Protein AF-A0A818E5W1-F1 (afdb_monomer)

Solvent-accessible surface area (backbone atoms only — not comparable to full-atom values): 8074 Å² total; per-residue (Å²): 133,95,69,98,65,90,66,49,76,42,71,42,77,32,78,86,68,52,54,90,55,33,39,48,70,35,82,76,43,59,39,64,88,63,71,51,99,90,49,79,80,63,82,70,60,54,69,65,58,42,85,88,54,44,64,71,69,95,67,90,66,79,68,46,76,51,73,44,79,46,70,54,95,88,67,50,78,46,79,43,80,32,79,42,73,78,79,86,80,53,73,73,56,50,54,53,53,54,54,58,48,68,78,64,74,84,72,93,65,97,71,71,77,83,68,81,79,81,127

Foldseek 3Di:
DDDPAQKDFDWDFDLVQDALQFGFIDTPDMPPPDHDPVDDDDPCCRCVQDVVGRGDDPDADDKDWDWDWDADPVRDIDIDIHIDGDDDDDPVVVVVSVVVNVVPPPDDDPCNHDDPPDD

Sequence (119 aa):
MQRLADYFLVVGYDHDEERGGRSCGKIIQRFPDKDWSDCSFNPRVIHFCQPQGWILTAKRELPTFFISILTDLDGLRHYCACLTFHQTLLPATTNILLNKTNDYSDEADDTAFLLPRTQ

Mean predicted aligned error: 9.97 Å

Nearest PDB structures (foldseek):
  8a5q-assembly1_X  TM=5.295E-01  e=2.635E+00  Thermochaetoides thermophila
  8a5d-assembly1_X  TM=5.538E-01  e=3.38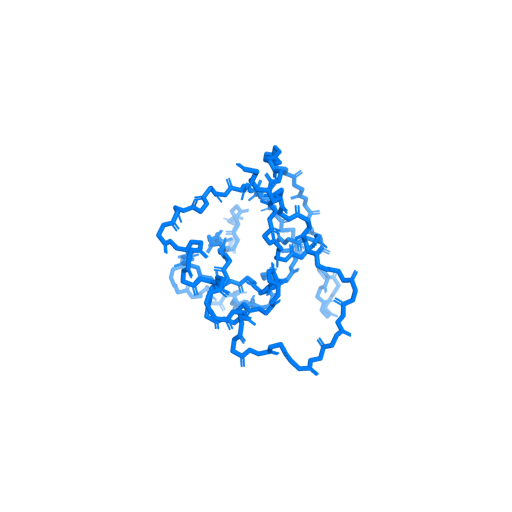2E+00  Thermochaetoides thermophila
  2e6c-assembly1_B  TM=5.001E-01  e=2.325E+00  Thermus thermophilus HB8
  2ivq-assembly1_D  TM=5.747E-01  e=5.934E+00  Escherichia coli
  8a5p-assembly1_X  TM=3.883E-01  e=2.635E+00  Thermochaetoides thermophila

pLDDT: mean 80.56, std 18.44, range [36.25, 96.25]

Structure (mmCIF, N/CA/C/O backbone):
data_AF-A0A818E5W1-F1
#
_entry.id   AF-A0A818E5W1-F1
#
loop_
_atom_site.group_PDB
_atom_site.id
_atom_site.type_symbol
_atom_site.label_atom_id
_atom_site.label_alt_id
_atom_site.label_comp_id
_atom_site.label_asym_id
_atom_site.label_entity_id
_atom_site.label_seq_id
_atom_site.pdbx_PDB_ins_code
_atom_site.Cartn_x
_atom_site.Cartn_y
_atom_site.Cartn_z
_atom_site.occupancy
_atom_site.B_iso_or_equiv
_atom_site.auth_seq_id
_atom_site.auth_comp_id
_atom_site.auth_asym_id
_atom_site.auth_atom_id
_atom_site.pdbx_PDB_model_num
ATOM 1 N N . MET A 1 1 ? -10.880 -0.601 22.094 1.00 61.50 1 MET A N 1
ATOM 2 C CA . MET A 1 1 ? -9.621 -0.434 22.869 1.00 61.50 1 MET A CA 1
ATOM 3 C C . MET A 1 1 ? -8.777 0.635 22.189 1.00 61.50 1 MET A C 1
ATOM 5 O O . MET A 1 1 ? -8.969 0.834 20.999 1.00 61.50 1 MET A O 1
ATOM 9 N N . GLN A 1 2 ? -7.868 1.318 22.890 1.00 78.38 2 GLN A N 1
ATOM 10 C CA . GLN A 1 2 ? -6.929 2.237 22.232 1.00 78.38 2 GLN A CA 1
ATOM 11 C C . GLN A 1 2 ? -5.688 1.454 21.782 1.00 78.38 2 GLN A C 1
ATOM 13 O O . GLN A 1 2 ? -4.981 0.891 22.614 1.00 78.38 2 GLN A O 1
ATOM 18 N N . ARG A 1 3 ? -5.451 1.394 20.468 1.00 88.31 3 ARG A N 1
ATOM 19 C CA . ARG A 1 3 ? -4.228 0.857 19.851 1.00 88.31 3 ARG A CA 1
ATOM 20 C C . ARG A 1 3 ? -3.650 1.894 18.895 1.00 88.31 3 ARG A C 1
ATOM 22 O O . ARG A 1 3 ? -4.395 2.702 18.354 1.00 88.31 3 ARG A O 1
ATOM 29 N N . LEU A 1 4 ? -2.329 1.877 18.718 1.00 90.56 4 LEU A N 1
ATOM 30 C CA . LEU A 1 4 ? -1.627 2.845 17.868 1.00 90.56 4 LEU A CA 1
ATOM 31 C C . LEU A 1 4 ? -1.969 2.669 16.379 1.00 90.56 4 LEU A C 1
ATOM 33 O O . LEU A 1 4 ? -2.130 3.652 15.667 1.00 90.56 4 LEU A O 1
ATOM 37 N N . ALA A 1 5 ? -2.065 1.420 15.926 1.00 92.31 5 ALA A N 1
ATOM 38 C CA . ALA A 1 5 ? -2.416 1.048 14.561 1.00 92.31 5 ALA A CA 1
ATOM 39 C C . ALA A 1 5 ? -3.195 -0.273 14.575 1.00 92.31 5 ALA A C 1
ATOM 41 O O . ALA A 1 5 ? -2.976 -1.110 15.456 1.00 92.31 5 ALA A O 1
ATOM 42 N N . ASP A 1 6 ? -4.087 -0.465 13.602 1.00 92.06 6 ASP A N 1
ATOM 43 C CA . ASP A 1 6 ? -4.849 -1.709 13.453 1.00 92.06 6 ASP A CA 1
ATOM 44 C C . ASP A 1 6 ? -3.985 -2.842 12.882 1.00 92.06 6 ASP A C 1
ATOM 46 O O . ASP A 1 6 ? -4.049 -3.973 13.363 1.00 92.06 6 ASP A O 1
ATOM 50 N N . TYR A 1 7 ? -3.145 -2.542 11.889 1.00 93.00 7 TYR A N 1
ATOM 51 C CA . TYR A 1 7 ? -2.219 -3.497 11.283 1.00 93.00 7 TYR A CA 1
ATOM 52 C C . TYR A 1 7 ? -1.028 -2.795 10.618 1.00 93.00 7 TYR A C 1
ATOM 54 O O . TYR A 1 7 ? -1.115 -1.648 10.183 1.00 93.00 7 TYR A O 1
ATOM 62 N N . PHE A 1 8 ? 0.079 -3.523 10.508 1.00 94.88 8 PHE A N 1
ATOM 63 C CA . PHE A 1 8 ? 1.273 -3.168 9.750 1.00 94.88 8 PHE A CA 1
ATOM 64 C C . PHE A 1 8 ? 1.416 -4.126 8.573 1.00 94.88 8 PHE A C 1
ATOM 66 O O . PHE A 1 8 ? 1.148 -5.322 8.706 1.00 94.88 8 PHE A O 1
ATOM 73 N N . LEU A 1 9 ? 1.854 -3.608 7.429 1.00 95.75 9 LEU A N 1
ATOM 74 C CA . LEU A 1 9 ? 2.028 -4.380 6.204 1.00 95.75 9 LEU A CA 1
ATOM 75 C C . LEU A 1 9 ? 3.419 -4.154 5.632 1.00 95.75 9 LEU A C 1
ATOM 77 O O . LEU A 1 9 ? 3.894 -3.023 5.561 1.00 95.75 9 LEU A O 1
ATOM 81 N N . VAL A 1 10 ? 4.018 -5.236 5.153 1.00 95.50 10 VAL A N 1
ATOM 82 C CA . VAL A 1 10 ? 5.121 -5.196 4.199 1.00 95.50 10 VAL A CA 1
ATOM 83 C C . VAL A 1 10 ? 4.540 -5.622 2.862 1.00 95.50 10 VAL A C 1
ATOM 85 O O . VAL A 1 10 ? 4.067 -6.750 2.715 1.00 95.50 10 VAL A O 1
ATOM 88 N N . VAL A 1 11 ? 4.543 -4.704 1.901 1.00 95.69 11 VAL A N 1
ATOM 89 C CA . VAL A 1 11 ? 4.039 -4.931 0.544 1.00 95.69 11 VAL A CA 1
ATOM 90 C C . VAL A 1 11 ? 5.222 -4.857 -0.412 1.00 95.69 11 VAL A C 1
ATOM 92 O O . VAL A 1 11 ? 6.057 -3.965 -0.281 1.00 95.69 11 VAL A O 1
ATOM 95 N N . GLY A 1 12 ? 5.305 -5.791 -1.352 1.00 94.19 12 GLY A N 1
ATOM 96 C CA . GLY A 1 12 ? 6.342 -5.816 -2.379 1.00 94.19 12 GLY A CA 1
ATOM 97 C C . GLY A 1 12 ? 5.773 -5.903 -3.784 1.00 94.19 12 GLY A C 1
ATOM 98 O O . GLY A 1 12 ? 4.572 -6.074 -3.974 1.00 94.19 12 GLY A O 1
ATOM 99 N N . TYR A 1 13 ? 6.666 -5.780 -4.760 1.00 92.69 13 TYR A N 1
ATOM 100 C CA . TYR A 1 13 ? 6.343 -5.901 -6.176 1.00 92.69 13 TYR A CA 1
ATOM 101 C C . TYR A 1 13 ? 6.009 -7.357 -6.516 1.00 92.69 13 TYR A C 1
ATOM 103 O O . TYR A 1 13 ? 6.778 -8.257 -6.168 1.00 92.69 13 TYR A O 1
ATOM 111 N N . ASP A 1 14 ? 4.881 -7.602 -7.185 1.00 92.56 14 ASP A N 1
ATOM 112 C CA . ASP A 1 14 ? 4.535 -8.951 -7.633 1.00 92.56 14 ASP A CA 1
ATOM 113 C C . ASP A 1 14 ? 5.236 -9.295 -8.956 1.00 92.56 14 ASP A C 1
ATOM 115 O O . ASP A 1 14 ? 4.838 -8.849 -10.028 1.00 92.56 14 ASP A O 1
ATOM 119 N N . HIS A 1 15 ? 6.299 -10.090 -8.903 1.00 88.19 15 HIS A N 1
ATOM 120 C CA . HIS A 1 15 ? 7.015 -10.522 -10.111 1.00 88.19 15 HIS A CA 1
ATOM 121 C C . HIS A 1 15 ? 6.270 -11.598 -10.916 1.00 88.19 15 HIS A C 1
ATOM 123 O O . HIS A 1 15 ? 6.652 -11.895 -12.052 1.00 88.19 15 HIS A O 1
ATOM 129 N N . ASP A 1 16 ? 5.231 -12.208 -10.342 1.00 88.00 16 ASP A N 1
ATOM 130 C CA . ASP A 1 16 ? 4.458 -13.245 -11.024 1.00 88.00 16 ASP A CA 1
ATOM 131 C C . ASP A 1 16 ? 3.467 -12.624 -12.019 1.00 88.00 16 ASP A C 1
ATOM 133 O O . ASP A 1 16 ? 3.315 -13.133 -13.128 1.00 88.00 16 ASP A O 1
ATOM 137 N N . GLU A 1 17 ? 2.884 -11.478 -11.653 1.00 85.38 17 GLU A N 1
ATOM 138 C CA . GLU A 1 17 ? 1.893 -10.716 -12.434 1.00 85.38 17 GLU A CA 1
ATOM 139 C C . GLU A 1 17 ? 2.506 -9.559 -13.248 1.00 85.38 17 GLU A C 1
ATOM 141 O O . GLU A 1 17 ? 1.794 -8.696 -13.767 1.00 85.38 17 GLU A O 1
ATOM 146 N N . GLU A 1 18 ? 3.835 -9.521 -13.369 1.00 85.38 18 GLU A N 1
ATOM 147 C CA . GLU A 1 18 ? 4.541 -8.470 -14.099 1.00 85.38 18 GLU A CA 1
ATOM 148 C C . GLU A 1 18 ? 4.221 -8.486 -15.601 1.00 85.38 18 GLU A C 1
ATOM 150 O O . GLU A 1 18 ? 4.324 -9.511 -16.279 1.00 85.38 18 GLU A O 1
ATOM 155 N N . ARG A 1 19 ? 3.909 -7.301 -16.139 1.00 84.06 19 ARG A N 1
ATOM 156 C CA . ARG A 1 19 ? 3.678 -7.055 -17.566 1.00 84.06 19 ARG A CA 1
ATOM 157 C C . ARG A 1 19 ? 4.368 -5.761 -17.986 1.00 84.06 19 ARG A C 1
ATOM 159 O O . ARG A 1 19 ? 3.989 -4.676 -17.549 1.00 84.06 19 ARG A O 1
ATOM 166 N N . GLY A 1 20 ? 5.403 -5.871 -18.821 1.00 82.44 20 GLY A N 1
ATOM 167 C CA . GLY A 1 20 ? 6.118 -4.706 -19.361 1.00 82.44 20 GLY A CA 1
ATOM 168 C C . GLY A 1 20 ? 6.726 -3.795 -18.285 1.00 82.44 20 GLY A C 1
ATOM 169 O O . GLY A 1 20 ? 6.677 -2.573 -18.411 1.00 82.44 20 GLY A O 1
ATOM 170 N N . GLY A 1 21 ? 7.231 -4.367 -17.185 1.00 84.44 21 GLY A N 1
ATOM 171 C CA . GLY A 1 21 ? 7.785 -3.614 -16.056 1.00 84.44 21 GLY A CA 1
ATOM 172 C C . GLY A 1 21 ? 6.744 -2.976 -15.131 1.00 84.44 21 GLY A C 1
ATOM 173 O O . GLY A 1 21 ? 7.119 -2.330 -14.151 1.00 84.44 21 GLY A O 1
ATOM 174 N N . ARG A 1 22 ? 5.443 -3.171 -15.373 1.00 88.38 22 ARG A N 1
ATOM 175 C CA . ARG A 1 22 ? 4.358 -2.793 -14.456 1.00 88.38 22 ARG A CA 1
ATOM 176 C C . ARG A 1 22 ? 3.800 -4.029 -13.761 1.00 88.38 22 ARG A C 1
ATOM 178 O O . ARG A 1 22 ? 3.712 -5.092 -14.365 1.00 88.38 22 ARG A O 1
ATOM 185 N N . SER A 1 23 ? 3.396 -3.878 -12.508 1.00 92.62 23 SER A N 1
ATOM 186 C CA . SER A 1 23 ? 2.739 -4.941 -11.749 1.00 92.62 23 SER A CA 1
ATOM 187 C C . SER A 1 23 ? 1.774 -4.358 -10.708 1.00 92.62 23 SER A C 1
ATOM 189 O O . SER A 1 23 ? 1.349 -3.203 -10.801 1.00 92.62 23 SER A O 1
ATOM 191 N N . CYS A 1 24 ? 1.415 -5.160 -9.714 1.00 92.19 24 CYS A N 1
ATOM 192 C CA . CYS A 1 24 ? 0.656 -4.798 -8.536 1.00 92.19 24 CYS A CA 1
ATOM 193 C C . CYS A 1 24 ? 1.471 -5.054 -7.257 1.00 92.19 24 CYS A C 1
ATOM 195 O O . CYS A 1 24 ? 2.572 -5.612 -7.271 1.00 92.19 24 CYS A O 1
ATOM 197 N N . GLY A 1 25 ? 0.924 -4.591 -6.134 1.00 93.00 25 GLY A N 1
ATOM 198 C CA . GLY A 1 25 ? 1.484 -4.861 -4.818 1.00 93.00 25 GLY A CA 1
ATOM 199 C C . GLY A 1 25 ? 1.019 -6.214 -4.299 1.00 93.00 25 GLY A C 1
ATOM 200 O O . GLY A 1 25 ? -0.161 -6.543 -4.396 1.00 93.00 25 GLY A O 1
ATOM 201 N N . LYS A 1 26 ? 1.929 -6.957 -3.674 1.00 94.56 26 LYS A N 1
ATOM 202 C CA . LYS A 1 26 ? 1.678 -8.232 -2.999 1.00 94.56 26 LYS A CA 1
ATOM 203 C C . LYS A 1 26 ? 2.031 -8.114 -1.526 1.00 94.56 26 LYS A C 1
ATOM 205 O O . LYS A 1 26 ? 3.092 -7.601 -1.173 1.00 94.56 26 LYS A O 1
ATOM 210 N N . ILE A 1 27 ? 1.151 -8.593 -0.651 1.00 95.06 27 ILE A N 1
ATOM 211 C CA . ILE A 1 27 ? 1.423 -8.625 0.790 1.00 95.06 27 ILE A CA 1
ATOM 212 C C . ILE A 1 27 ? 2.487 -9.694 1.048 1.00 95.06 27 ILE A C 1
ATOM 214 O O . ILE A 1 27 ? 2.244 -10.877 0.826 1.00 95.06 27 ILE A O 1
ATOM 218 N N . ILE A 1 28 ? 3.655 -9.269 1.524 1.00 94.75 28 ILE A N 1
ATOM 219 C CA . ILE A 1 28 ? 4.752 -10.154 1.935 1.00 94.75 28 ILE A CA 1
ATOM 220 C C . ILE A 1 28 ? 4.571 -10.548 3.396 1.00 94.75 28 ILE A C 1
ATOM 222 O O . ILE A 1 28 ? 4.747 -11.705 3.768 1.00 94.75 28 ILE A O 1
ATOM 226 N N . GLN A 1 29 ? 4.230 -9.570 4.232 1.00 95.44 29 GLN A N 1
ATOM 227 C CA . GLN A 1 29 ? 4.088 -9.771 5.663 1.00 95.44 29 GLN A CA 1
ATOM 228 C C . GLN A 1 29 ? 3.012 -8.855 6.220 1.00 95.44 29 GLN A C 1
ATOM 230 O O . GLN A 1 29 ? 2.812 -7.735 5.743 1.00 95.44 29 GLN A O 1
ATOM 235 N N . ARG A 1 30 ? 2.338 -9.327 7.262 1.00 95.19 30 ARG A N 1
ATOM 236 C CA . ARG A 1 30 ? 1.352 -8.555 8.000 1.00 95.19 30 ARG A CA 1
ATOM 237 C C . ARG A 1 30 ? 1.531 -8.779 9.488 1.00 95.19 30 ARG A C 1
ATOM 239 O O . ARG A 1 30 ? 1.853 -9.880 9.906 1.00 95.19 30 ARG A O 1
ATOM 246 N N . PHE A 1 31 ? 1.259 -7.743 10.269 1.00 94.25 31 PHE A N 1
ATOM 247 C CA . PHE A 1 31 ? 1.131 -7.848 11.714 1.00 94.25 31 PHE A CA 1
ATOM 248 C C . PHE A 1 31 ? -0.107 -7.096 12.201 1.00 94.25 31 PHE A C 1
ATOM 250 O O . PHE A 1 31 ? -0.298 -5.955 11.787 1.00 94.25 31 PHE A O 1
ATOM 257 N N . PRO A 1 32 ? -0.905 -7.664 13.115 1.00 93.00 32 PRO A N 1
ATOM 258 C CA . PRO A 1 32 ? -0.884 -9.067 13.547 1.00 93.00 32 PRO A CA 1
ATOM 259 C C . PRO A 1 32 ? -1.273 -10.045 12.419 1.00 93.00 32 PRO A C 1
ATOM 261 O O . PRO A 1 32 ? -1.918 -9.665 11.444 1.00 93.00 32 PRO A O 1
ATOM 264 N N . ASP A 1 33 ? -0.911 -11.325 12.561 1.00 91.56 33 ASP A N 1
ATOM 265 C CA . ASP A 1 33 ? -1.274 -12.366 11.581 1.00 91.56 33 ASP A CA 1
ATOM 266 C C . ASP A 1 33 ? -2.786 -12.618 11.528 1.00 91.56 33 ASP A C 1
ATOM 268 O O . ASP A 1 33 ? -3.329 -12.998 10.490 1.00 91.56 33 ASP A O 1
ATOM 272 N N . LYS A 1 34 ? -3.486 -12.376 12.641 1.00 90.50 34 LYS A N 1
ATOM 273 C CA . LYS A 1 34 ? -4.931 -12.577 12.789 1.00 90.50 34 LYS A CA 1
ATOM 274 C C . LYS A 1 34 ? -5.650 -11.248 12.947 1.00 90.50 34 LYS A C 1
ATOM 276 O O . LYS A 1 34 ? -5.123 -10.330 13.567 1.00 90.50 34 LYS A O 1
ATOM 281 N N . ASP A 1 35 ? -6.864 -11.191 12.418 1.00 91.56 35 ASP A N 1
ATOM 282 C CA . ASP A 1 35 ? -7.715 -10.010 12.517 1.00 91.56 35 ASP A CA 1
ATOM 283 C C . ASP A 1 35 ? -8.153 -9.755 13.956 1.00 91.56 35 ASP A C 1
ATOM 285 O O . ASP A 1 35 ? -8.328 -10.679 14.759 1.00 91.56 35 ASP A O 1
ATOM 289 N N . TRP A 1 36 ? -8.358 -8.479 14.266 1.00 88.94 36 TRP A N 1
ATOM 290 C CA . TRP A 1 36 ? -8.982 -8.090 15.516 1.00 88.94 36 TRP A CA 1
ATOM 291 C C . TRP A 1 36 ? -10.487 -8.331 15.432 1.00 88.94 36 TRP A C 1
ATOM 293 O O . TRP A 1 36 ? -11.098 -8.152 14.381 1.00 88.94 36 TRP A O 1
ATOM 303 N N . SER A 1 37 ? -11.115 -8.679 16.555 1.00 88.19 37 SE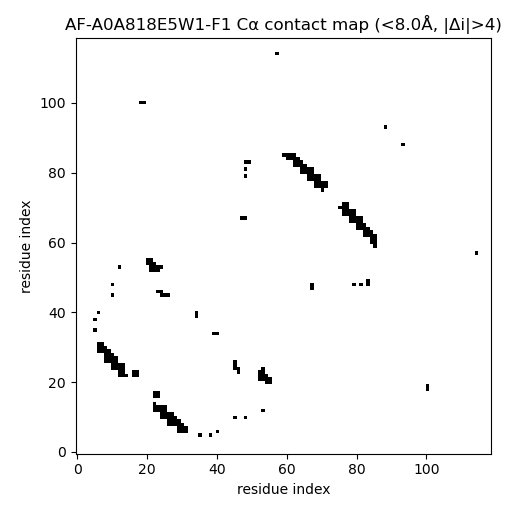R A N 1
ATOM 304 C CA . SER A 1 37 ? -12.567 -8.902 16.603 1.00 88.19 37 SER A CA 1
ATOM 305 C C . SER A 1 37 ? -13.387 -7.662 16.230 1.00 88.19 37 SER A C 1
ATOM 307 O O . SER A 1 37 ? -14.542 -7.787 15.845 1.00 88.19 37 SER A O 1
ATOM 309 N N . ASP A 1 38 ? -12.802 -6.473 16.386 1.00 87.81 38 ASP A N 1
ATOM 310 C CA . ASP A 1 38 ? -13.411 -5.170 16.118 1.00 87.81 38 ASP A CA 1
ATOM 311 C C . ASP A 1 38 ? -12.914 -4.512 14.818 1.00 87.81 38 ASP A C 1
ATOM 313 O O . ASP A 1 38 ? -13.405 -3.449 14.452 1.00 87.81 38 ASP A O 1
ATOM 317 N N . CYS A 1 39 ? -11.947 -5.111 14.115 1.00 86.44 39 CYS A N 1
ATOM 318 C CA . CYS A 1 39 ? -11.412 -4.578 12.864 1.00 86.44 39 CYS A CA 1
ATOM 319 C C . CYS A 1 39 ? -10.940 -5.719 11.957 1.00 86.44 39 CYS A C 1
ATOM 321 O O . CYS A 1 39 ? -9.885 -6.320 12.180 1.00 86.44 39 CYS A O 1
ATOM 323 N N . SER A 1 40 ? -11.728 -5.995 10.917 1.00 87.44 40 SER A N 1
ATOM 324 C CA . SER A 1 40 ? -11.357 -6.924 9.851 1.00 87.44 40 SER A CA 1
ATOM 325 C C . SER A 1 40 ? -10.359 -6.284 8.900 1.00 87.44 40 SER A C 1
ATOM 327 O O . SER A 1 40 ? -10.482 -5.108 8.543 1.00 87.44 40 SER A O 1
ATOM 329 N N . PHE A 1 41 ? -9.419 -7.070 8.403 1.00 90.38 41 PHE A N 1
ATOM 330 C CA . PHE A 1 41 ? -8.458 -6.576 7.436 1.00 90.38 41 PHE A CA 1
ATOM 331 C C . PHE A 1 41 ? -9.012 -6.500 6.026 1.00 90.38 41 PHE A C 1
ATOM 333 O O . PHE A 1 41 ? -9.689 -7.406 5.545 1.00 90.38 41 PHE A O 1
ATOM 340 N N . ASN A 1 42 ? -8.653 -5.421 5.334 1.00 90.31 42 ASN A N 1
ATOM 341 C CA . ASN A 1 42 ? -9.003 -5.217 3.943 1.00 90.31 42 ASN A CA 1
ATOM 342 C C . ASN A 1 42 ? -7.745 -5.318 3.062 1.00 90.31 42 ASN A C 1
ATOM 344 O O . ASN A 1 42 ? -6.963 -4.369 3.008 1.00 90.31 42 ASN A O 1
ATOM 348 N N . PRO A 1 43 ? -7.553 -6.412 2.305 1.00 89.50 43 PRO A N 1
ATOM 349 C CA . PRO A 1 43 ? -6.397 -6.563 1.421 1.00 89.50 43 PRO A CA 1
ATOM 350 C C . PRO A 1 43 ? -6.275 -5.454 0.374 1.00 89.50 43 PRO A C 1
ATOM 352 O O . PRO A 1 43 ? -5.183 -5.186 -0.114 1.00 89.50 43 PRO A O 1
ATOM 355 N N . ARG A 1 44 ? -7.374 -4.764 0.034 1.00 89.88 44 ARG A N 1
ATOM 356 C CA . ARG A 1 44 ? -7.357 -3.701 -0.977 1.00 89.88 44 ARG A CA 1
ATOM 357 C C . ARG A 1 44 ? -6.557 -2.477 -0.545 1.00 89.88 44 ARG A C 1
ATOM 359 O O . ARG A 1 44 ? -6.195 -1.698 -1.422 1.00 89.88 44 ARG A O 1
ATOM 366 N N . VAL A 1 45 ? -6.218 -2.324 0.742 1.00 90.56 45 VAL A N 1
ATOM 367 C CA . VAL A 1 45 ? -5.428 -1.172 1.218 1.00 90.56 45 VAL A CA 1
ATOM 368 C C . VAL A 1 45 ? -4.084 -1.046 0.491 1.00 90.56 45 VAL A C 1
ATOM 370 O O . VAL A 1 45 ? -3.584 0.062 0.324 1.00 90.56 45 VAL A O 1
ATOM 373 N N . ILE A 1 46 ? -3.539 -2.158 -0.023 1.00 92.00 46 ILE A N 1
ATOM 374 C CA . ILE A 1 46 ? -2.269 -2.193 -0.764 1.00 92.00 46 ILE A CA 1
ATOM 375 C C . ILE A 1 46 ? -2.265 -1.318 -2.023 1.00 92.00 46 ILE A C 1
ATOM 377 O O . ILE A 1 46 ? -1.206 -0.855 -2.442 1.00 92.00 46 ILE A O 1
ATOM 381 N N . HIS A 1 47 ? -3.436 -1.043 -2.606 1.00 89.56 47 HIS A N 1
ATOM 382 C CA . HIS A 1 47 ? -3.562 -0.179 -3.784 1.00 89.56 47 HIS A CA 1
ATOM 383 C C . HIS A 1 47 ? -3.203 1.278 -3.464 1.00 89.56 47 HIS A C 1
ATOM 385 O O . HIS A 1 47 ? -2.830 2.033 -4.355 1.00 89.56 47 HIS A O 1
ATOM 391 N N . PHE A 1 48 ? -3.270 1.666 -2.189 1.00 91.19 48 PHE A N 1
ATOM 392 C CA . PHE A 1 48 ? -2.956 3.014 -1.717 1.00 91.19 48 PHE A CA 1
ATOM 393 C C . PHE A 1 48 ? -1.531 3.138 -1.164 1.00 91.19 48 PHE A C 1
ATOM 395 O O . PHE A 1 48 ? -1.115 4.238 -0.795 1.00 91.19 48 PHE A O 1
ATOM 402 N N . CYS A 1 49 ? -0.783 2.029 -1.099 1.00 90.00 49 CYS A N 1
ATOM 403 C CA . CYS A 1 49 ? 0.592 2.008 -0.602 1.00 90.00 49 CYS A CA 1
ATOM 404 C C . CYS A 1 49 ? 1.613 2.510 -1.629 1.00 90.00 49 CYS A C 1
ATOM 406 O O . CYS A 1 49 ? 2.723 2.846 -1.233 1.00 90.00 49 CYS A O 1
ATOM 408 N N . GLN A 1 50 ? 1.249 2.588 -2.916 1.00 91.31 50 GLN A N 1
ATOM 409 C CA . GLN A 1 50 ? 2.113 3.115 -3.973 1.00 91.31 50 GLN A CA 1
ATOM 410 C C . GLN A 1 50 ? 1.295 3.923 -5.002 1.00 91.31 50 GLN A C 1
ATOM 412 O O . GLN A 1 50 ? 0.803 3.357 -5.979 1.00 91.31 50 GLN A O 1
ATOM 417 N N . PRO A 1 51 ? 1.124 5.246 -4.811 1.00 88.06 51 PRO A N 1
ATOM 418 C CA . PRO A 1 51 ? 0.241 6.072 -5.639 1.00 88.06 51 PRO A CA 1
ATOM 419 C C . PRO A 1 51 ? 0.727 6.232 -7.085 1.00 88.06 51 PRO A C 1
ATOM 421 O O . PRO A 1 51 ? -0.085 6.457 -7.973 1.00 88.06 51 PRO A O 1
ATOM 424 N N . GLN A 1 52 ? 2.033 6.088 -7.332 1.00 87.44 52 GLN A N 1
ATOM 425 C CA . GLN A 1 52 ? 2.611 6.102 -8.684 1.00 87.44 52 GLN A CA 1
ATOM 426 C C . GLN A 1 52 ? 2.503 4.742 -9.397 1.00 87.44 52 GLN A C 1
ATOM 428 O O . GLN A 1 52 ? 2.961 4.591 -10.527 1.00 87.44 52 GLN A O 1
ATOM 433 N N . GLY A 1 53 ? 1.899 3.747 -8.744 1.00 89.75 53 GLY A N 1
ATOM 434 C CA . GLY A 1 53 ? 1.840 2.378 -9.234 1.00 89.75 53 GLY A CA 1
ATOM 435 C C . GLY A 1 53 ? 3.142 1.600 -9.030 1.00 89.75 53 GLY A C 1
ATOM 436 O O . GLY A 1 53 ? 4.195 2.135 -8.678 1.00 89.75 53 GLY A O 1
ATOM 437 N N . TRP A 1 54 ? 3.056 0.289 -9.235 1.00 91.69 54 TRP A N 1
ATOM 438 C CA . TRP A 1 54 ? 4.181 -0.627 -9.080 1.00 91.69 54 TRP A CA 1
ATOM 439 C C . TRP A 1 54 ? 4.904 -0.758 -10.414 1.00 91.69 54 TRP A C 1
ATOM 441 O O . TRP A 1 54 ? 4.452 -1.472 -11.308 1.00 91.69 54 TRP A O 1
ATOM 451 N N . ILE A 1 55 ? 6.009 -0.028 -10.559 1.00 89.62 55 ILE A N 1
ATOM 452 C CA . ILE A 1 55 ? 6.747 0.092 -11.817 1.00 89.62 55 ILE A CA 1
ATOM 453 C C . ILE A 1 55 ? 8.235 -0.140 -11.557 1.00 89.62 55 ILE A C 1
ATOM 455 O O . ILE A 1 55 ? 8.808 0.415 -10.616 1.00 89.62 55 ILE A O 1
ATOM 459 N N . LEU A 1 56 ? 8.867 -0.953 -12.399 1.00 88.69 56 LEU A N 1
ATOM 460 C CA . LEU A 1 56 ? 10.314 -1.100 -12.421 1.00 88.69 56 LEU A CA 1
ATOM 461 C C . LEU A 1 56 ? 10.946 0.139 -13.050 1.00 88.69 56 LEU A C 1
ATOM 463 O O . LEU A 1 56 ? 10.527 0.612 -14.101 1.00 88.69 56 LEU A O 1
ATOM 467 N N . THR A 1 57 ? 11.983 0.661 -12.407 1.00 85.88 57 THR A N 1
ATOM 468 C CA . THR A 1 57 ? 12.693 1.850 -12.875 1.00 85.88 57 THR A CA 1
ATOM 469 C C . THR A 1 57 ? 14.193 1.600 -12.889 1.00 85.88 57 THR A C 1
ATOM 471 O O . THR A 1 57 ? 14.749 0.987 -11.977 1.00 85.88 57 THR A O 1
ATOM 474 N N . ALA A 1 58 ? 14.861 2.094 -13.932 1.00 84.81 58 ALA A N 1
ATOM 475 C CA . ALA A 1 58 ? 16.321 2.109 -14.012 1.00 84.81 58 ALA A CA 1
ATOM 476 C C . ALA A 1 58 ? 16.932 3.219 -13.138 1.00 84.81 58 ALA A C 1
ATOM 478 O O . ALA A 1 58 ? 18.123 3.190 -12.823 1.00 84.81 58 ALA A O 1
ATOM 479 N N . LYS A 1 59 ? 16.126 4.213 -12.744 1.00 86.62 59 LYS A N 1
ATOM 480 C CA . LYS A 1 59 ? 16.563 5.313 -11.892 1.00 86.62 59 LYS A CA 1
ATOM 481 C C . LYS A 1 59 ? 16.371 4.937 -10.431 1.00 86.62 59 LYS A C 1
ATOM 483 O O . LYS A 1 59 ? 15.290 4.545 -10.010 1.00 86.62 59 LYS A O 1
ATOM 488 N N . ARG A 1 60 ? 17.412 5.145 -9.628 1.00 85.00 60 ARG A N 1
ATOM 489 C CA . ARG A 1 60 ? 17.288 5.058 -8.175 1.00 85.00 60 ARG A CA 1
ATOM 490 C C . ARG A 1 60 ? 16.478 6.241 -7.652 1.00 85.00 60 ARG A C 1
ATOM 492 O O . ARG A 1 60 ? 16.893 7.391 -7.801 1.00 85.00 60 ARG A O 1
ATOM 499 N N . GLU A 1 61 ? 15.362 5.944 -7.005 1.00 88.50 61 GLU A N 1
ATOM 500 C CA . GLU A 1 61 ? 14.530 6.929 -6.319 1.00 88.50 61 GLU A CA 1
ATOM 501 C C . GLU A 1 61 ? 14.810 6.911 -4.813 1.00 88.50 61 GLU A C 1
ATOM 503 O O . GLU A 1 61 ? 15.219 5.894 -4.240 1.00 88.50 61 GLU A O 1
ATOM 508 N N . LEU A 1 62 ? 14.664 8.075 -4.177 1.00 92.62 62 LEU A N 1
ATOM 509 C CA . LEU A 1 62 ? 14.808 8.195 -2.729 1.00 92.62 62 LEU A CA 1
ATOM 510 C C . LEU A 1 62 ? 13.556 7.634 -2.043 1.00 92.62 62 LEU A C 1
ATOM 512 O O . LEU A 1 62 ? 12.465 7.764 -2.598 1.00 92.62 62 LEU A O 1
ATOM 516 N N . PRO A 1 63 ? 13.681 7.051 -0.838 1.00 93.81 63 PRO A N 1
ATOM 517 C CA . PRO A 1 63 ? 12.516 6.642 -0.070 1.00 93.81 63 PRO A CA 1
ATOM 518 C C . PRO A 1 63 ? 11.569 7.817 0.171 1.00 93.81 63 PRO A C 1
ATOM 520 O O . PRO A 1 63 ? 12.020 8.925 0.473 1.00 93.81 63 PRO A O 1
ATOM 523 N N . THR A 1 64 ? 10.266 7.570 0.076 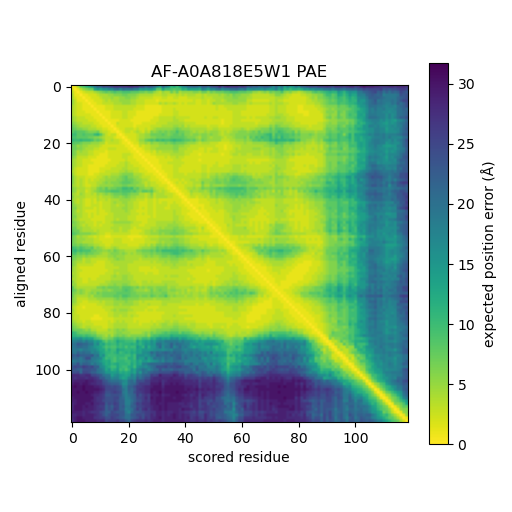1.00 93.88 64 THR A N 1
ATOM 524 C CA . THR A 1 64 ? 9.249 8.593 0.333 1.00 93.88 64 THR A CA 1
ATOM 525 C C . THR A 1 64 ? 8.292 8.141 1.420 1.00 93.88 64 THR A C 1
ATOM 527 O O . THR A 1 64 ? 7.947 6.963 1.525 1.00 93.88 64 THR A O 1
ATOM 530 N N . PHE A 1 65 ? 7.873 9.095 2.246 1.00 96.25 65 PHE A N 1
ATOM 531 C CA . PHE A 1 65 ? 6.872 8.883 3.277 1.00 96.25 65 PHE A CA 1
ATOM 532 C C . PHE A 1 65 ? 5.662 9.766 2.998 1.00 96.25 65 PHE A C 1
ATOM 534 O O . PHE A 1 65 ? 5.805 10.967 2.768 1.00 96.25 65 PHE A O 1
ATOM 541 N N . PHE A 1 66 ? 4.477 9.173 3.036 1.00 95.50 66 PHE A N 1
ATOM 542 C CA . PHE A 1 66 ? 3.217 9.884 2.861 1.00 95.50 66 PHE A CA 1
ATOM 543 C C . PHE A 1 66 ? 2.102 9.206 3.655 1.00 95.50 66 PHE A C 1
ATOM 545 O O . PHE A 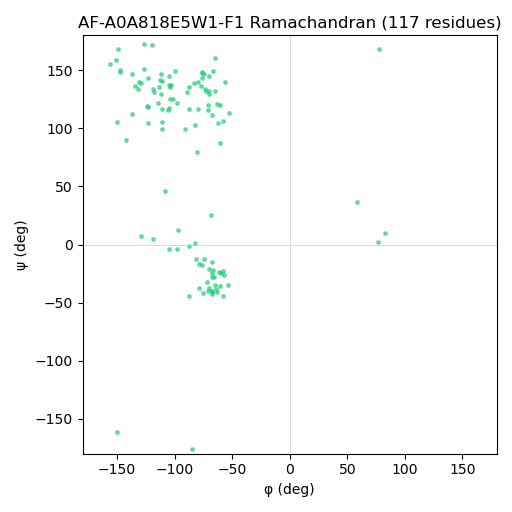1 66 ? 2.259 8.097 4.165 1.00 95.50 66 PHE A O 1
AT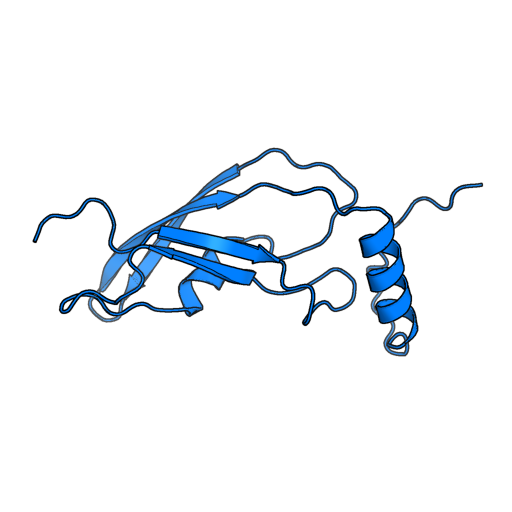OM 552 N N . ILE A 1 67 ? 0.963 9.887 3.769 1.00 95.50 67 ILE A N 1
ATOM 553 C CA . ILE A 1 67 ? -0.222 9.365 4.448 1.00 95.50 67 ILE A CA 1
ATOM 554 C C . ILE A 1 67 ? -1.390 9.379 3.464 1.00 95.50 67 ILE A C 1
ATOM 556 O O . ILE A 1 67 ? -1.801 10.444 3.007 1.00 95.50 67 ILE A O 1
ATOM 560 N N . SER A 1 68 ? -1.938 8.202 3.169 1.00 94.19 68 SER A N 1
ATOM 561 C CA . SER A 1 68 ? -3.210 8.053 2.458 1.00 94.19 68 SER A CA 1
ATOM 562 C C . SER A 1 68 ? -4.358 8.066 3.468 1.00 94.19 68 SER A C 1
ATOM 564 O O . SER A 1 68 ? -4.281 7.409 4.506 1.00 94.19 68 SER A O 1
ATOM 566 N N . ILE A 1 69 ? -5.430 8.805 3.178 1.00 94.31 69 ILE A N 1
ATOM 567 C CA . ILE A 1 69 ? -6.618 8.890 4.039 1.00 94.31 69 ILE A CA 1
ATOM 568 C C . ILE A 1 69 ? -7.766 8.180 3.325 1.00 94.31 69 ILE A C 1
ATOM 570 O O . ILE A 1 69 ? -8.175 8.602 2.246 1.00 94.31 69 ILE A O 1
ATOM 574 N N . LEU A 1 70 ? -8.273 7.103 3.923 1.00 92.00 70 LEU A N 1
ATOM 575 C CA . LEU A 1 70 ? -9.391 6.319 3.402 1.00 92.00 70 LEU A CA 1
ATOM 576 C C . LEU A 1 70 ? -10.641 6.636 4.220 1.00 92.00 70 LEU A C 1
ATOM 578 O O . LEU A 1 70 ? -10.564 6.744 5.441 1.00 92.00 70 LEU A O 1
ATOM 582 N N . THR A 1 71 ? -11.783 6.806 3.564 1.00 92.69 71 THR A N 1
ATOM 583 C CA . THR A 1 71 ? -13.065 7.049 4.238 1.00 92.69 71 THR A CA 1
ATOM 584 C C . THR A 1 71 ? -13.962 5.839 4.049 1.00 92.69 71 THR A C 1
ATOM 586 O O . THR A 1 71 ? -14.088 5.347 2.927 1.00 92.69 71 THR A O 1
ATOM 589 N N . ASP A 1 72 ? -14.523 5.332 5.142 1.00 89.25 72 ASP A N 1
ATOM 590 C CA . ASP A 1 72 ? -15.449 4.203 5.103 1.00 89.25 72 ASP A CA 1
ATOM 591 C C . ASP A 1 72 ? -16.897 4.644 4.813 1.00 89.25 72 ASP A C 1
ATOM 593 O O . ASP A 1 72 ? -17.178 5.812 4.533 1.00 89.25 72 ASP A O 1
ATOM 597 N N . LEU A 1 73 ? -17.818 3.678 4.839 1.00 90.38 73 LEU A N 1
ATOM 598 C CA . LEU A 1 73 ? -19.245 3.906 4.596 1.00 90.38 73 LEU A CA 1
ATOM 599 C C . LEU A 1 73 ? -19.918 4.727 5.706 1.00 90.38 73 LEU A C 1
ATOM 601 O O . LEU A 1 73 ? -20.886 5.430 5.426 1.00 90.38 73 LEU A O 1
ATOM 605 N N . ASP A 1 74 ? -19.396 4.658 6.930 1.00 92.00 74 ASP A N 1
ATOM 606 C CA . ASP A 1 74 ? -19.906 5.379 8.098 1.00 92.00 74 ASP A CA 1
ATOM 607 C C . ASP A 1 74 ? -19.287 6.787 8.226 1.00 92.00 74 ASP A C 1
ATOM 609 O O . ASP A 1 74 ? -19.640 7.563 9.118 1.00 92.00 74 ASP A O 1
ATOM 613 N N . GLY A 1 75 ? -18.378 7.152 7.314 1.00 91.19 75 GLY A N 1
ATOM 614 C CA . GLY A 1 75 ? -17.697 8.445 7.275 1.00 91.19 75 GLY A CA 1
ATOM 615 C C . GLY A 1 75 ? -16.482 8.550 8.202 1.00 91.19 75 GLY A C 1
ATOM 616 O O . GLY A 1 75 ? -15.933 9.645 8.372 1.00 91.19 75 GLY A O 1
ATOM 617 N N . LEU A 1 76 ? -16.034 7.443 8.797 1.00 90.31 76 LEU A N 1
ATOM 618 C CA . LEU A 1 76 ? -14.811 7.390 9.589 1.00 90.31 76 LEU A CA 1
ATOM 619 C C . LEU A 1 76 ? -13.582 7.429 8.680 1.00 90.31 76 LEU A C 1
ATOM 621 O O . LEU A 1 76 ? -13.573 6.941 7.549 1.00 90.31 76 LEU A O 1
ATOM 625 N N . ARG A 1 77 ? -12.514 8.049 9.189 1.00 92.94 77 ARG A N 1
ATOM 626 C CA . ARG A 1 77 ? -11.244 8.201 8.474 1.00 92.94 77 ARG A CA 1
ATOM 627 C C . ARG A 1 77 ? -10.234 7.180 8.974 1.00 92.94 77 ARG A C 1
ATOM 629 O O . ARG A 1 77 ? -9.898 7.172 10.156 1.00 92.94 77 ARG A O 1
ATOM 636 N N . HIS A 1 78 ? -9.683 6.403 8.053 1.00 91.00 78 HIS A N 1
ATOM 637 C CA . HIS A 1 78 ? -8.558 5.509 8.284 1.00 91.00 78 HIS A CA 1
ATOM 638 C C . HIS A 1 78 ? -7.288 6.123 7.702 1.00 91.00 78 HIS A C 1
ATOM 640 O O . HIS A 1 78 ? -7.230 6.475 6.522 1.00 91.00 78 HIS A O 1
ATOM 646 N N . TYR A 1 79 ? -6.263 6.248 8.537 1.00 93.62 79 TYR A N 1
ATOM 647 C CA . TYR A 1 79 ? -4.979 6.818 8.155 1.00 93.62 79 TYR A CA 1
ATOM 648 C C . TYR A 1 79 ? -4.001 5.694 7.826 1.00 93.62 79 TYR A C 1
ATOM 650 O O . TYR A 1 79 ? -3.708 4.849 8.668 1.00 93.62 79 TYR A O 1
ATOM 658 N N . CYS A 1 80 ? -3.479 5.697 6.604 1.00 94.19 80 CYS A N 1
ATOM 659 C CA . CYS A 1 80 ? -2.498 4.733 6.130 1.00 94.19 80 CYS A CA 1
ATOM 660 C C . CYS A 1 80 ? -1.159 5.446 5.936 1.00 94.19 80 CYS A C 1
ATOM 662 O O . CYS A 1 80 ? -0.959 6.155 4.950 1.00 94.19 80 CYS A O 1
ATOM 664 N N . ALA A 1 81 ? -0.264 5.304 6.913 1.00 95.94 81 ALA A N 1
ATOM 665 C CA . ALA A 1 81 ? 1.094 5.823 6.828 1.00 95.94 81 ALA A CA 1
ATOM 666 C C . ALA A 1 81 ? 1.959 4.868 5.995 1.00 95.94 81 ALA A C 1
ATOM 668 O O . ALA A 1 81 ? 2.173 3.719 6.380 1.00 95.94 81 ALA A O 1
ATOM 669 N N . CYS A 1 82 ? 2.459 5.356 4.865 1.00 95.75 82 CYS A N 1
ATOM 670 C CA . CYS A 1 82 ? 3.188 4.570 3.881 1.00 95.75 82 CYS A CA 1
ATOM 671 C C . CYS A 1 82 ? 4.634 5.054 3.800 1.00 95.75 82 CYS A C 1
ATOM 673 O O . CYS A 1 82 ? 4.888 6.215 3.483 1.00 95.75 82 CYS A O 1
ATOM 675 N N . LEU A 1 83 ? 5.577 4.145 4.046 1.00 96.12 83 LEU A N 1
ATOM 676 C CA . LEU A 1 83 ? 6.985 4.328 3.710 1.00 96.12 83 LEU A CA 1
ATOM 677 C C . LEU A 1 83 ? 7.290 3.475 2.480 1.00 96.12 83 LEU A C 1
ATOM 679 O O . LEU A 1 83 ? 7.192 2.251 2.536 1.00 96.12 83 LEU A O 1
ATOM 683 N N . THR A 1 84 ? 7.672 4.119 1.385 1.00 93.88 84 THR A N 1
ATOM 684 C CA . THR A 1 84 ? 8.021 3.452 0.128 1.00 93.88 84 THR A CA 1
ATOM 685 C C . THR A 1 84 ? 9.511 3.589 -0.135 1.00 93.88 84 THR A C 1
ATOM 687 O O . THR A 1 84 ? 10.115 4.628 0.135 1.00 93.88 84 THR A O 1
ATOM 690 N N . PHE A 1 85 ? 10.123 2.525 -0.640 1.00 92.69 85 PHE A N 1
ATOM 691 C CA . PHE A 1 85 ? 11.526 2.503 -1.032 1.00 92.69 85 PHE A CA 1
ATOM 692 C C . PHE A 1 85 ? 11.734 1.495 -2.161 1.00 92.69 8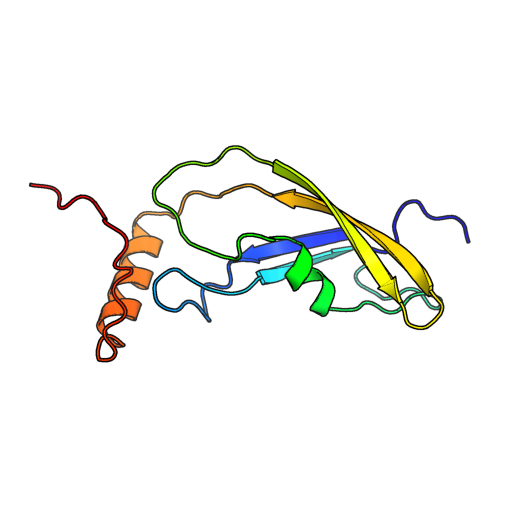5 PHE A C 1
ATOM 694 O O . PHE A 1 85 ? 10.934 0.582 -2.354 1.00 92.69 85 PHE A O 1
ATOM 701 N N . HIS A 1 86 ? 12.825 1.667 -2.902 1.00 90.00 86 HIS A N 1
ATOM 702 C CA . HIS A 1 86 ? 13.148 0.835 -4.055 1.00 90.00 86 HIS A CA 1
ATOM 703 C C . HIS A 1 86 ? 14.250 -0.156 -3.697 1.00 90.00 86 HIS A C 1
ATOM 705 O O . HIS A 1 86 ? 15.256 0.210 -3.083 1.00 90.00 86 HIS A O 1
ATOM 711 N N . GLN A 1 87 ? 14.068 -1.404 -4.118 1.00 87.25 87 GLN A N 1
ATOM 712 C CA . GLN A 1 87 ? 15.082 -2.446 -4.036 1.00 87.25 87 GLN A CA 1
ATOM 713 C C . GLN A 1 87 ? 15.709 -2.665 -5.415 1.00 87.25 87 GLN A C 1
ATOM 715 O O . GLN A 1 87 ? 15.011 -2.726 -6.425 1.00 87.25 87 GLN A O 1
ATOM 720 N N . THR A 1 88 ? 17.033 -2.807 -5.456 1.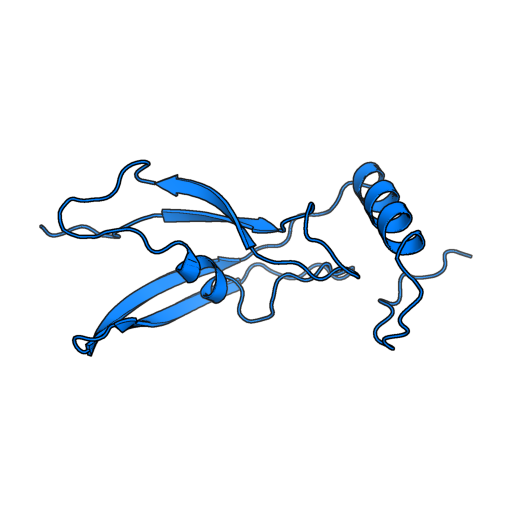00 85.50 88 THR A N 1
ATOM 721 C CA . THR A 1 88 ? 17.752 -3.150 -6.687 1.00 85.50 88 THR A CA 1
ATOM 722 C C . THR A 1 88 ? 17.464 -4.597 -7.085 1.00 85.50 88 THR A C 1
ATOM 724 O O . THR A 1 88 ? 17.605 -5.504 -6.261 1.00 85.50 88 THR A O 1
ATOM 727 N N . LEU A 1 89 ? 17.124 -4.822 -8.355 1.00 81.38 89 LEU A N 1
ATOM 728 C CA . LEU A 1 89 ? 17.021 -6.168 -8.914 1.00 81.38 89 LEU A CA 1
ATOM 729 C C . LEU A 1 89 ? 18.411 -6.741 -9.204 1.00 81.38 89 LEU A C 1
ATOM 731 O O . LEU A 1 89 ? 19.289 -6.060 -9.734 1.00 81.38 89 LEU A O 1
ATOM 735 N N . LEU A 1 90 ? 18.610 -8.010 -8.850 1.00 79.00 90 LEU A N 1
ATOM 736 C CA . LEU A 1 90 ? 19.835 -8.738 -9.171 1.00 79.00 90 LEU A CA 1
ATOM 737 C C . LEU A 1 90 ? 19.893 -9.018 -10.683 1.00 79.00 90 LEU A C 1
ATOM 739 O O . LEU A 1 90 ? 18.858 -9.346 -11.266 1.00 79.00 90 LEU A O 1
ATOM 743 N N . PRO A 1 91 ? 21.084 -9.004 -11.313 1.00 68.75 91 PRO A N 1
ATOM 744 C CA . PRO A 1 91 ? 21.228 -9.255 -12.752 1.00 68.75 91 PRO A CA 1
ATOM 745 C C . PRO A 1 91 ? 20.594 -10.572 -13.227 1.00 68.75 91 PRO A C 1
ATOM 747 O O . PRO A 1 91 ? 20.026 -10.637 -14.314 1.00 68.75 91 PRO A O 1
ATOM 750 N N . ALA A 1 92 ? 20.643 -11.617 -12.395 1.00 64.88 92 ALA A N 1
ATOM 751 C CA . ALA A 1 92 ? 20.016 -12.904 -12.692 1.00 64.88 92 ALA A CA 1
ATOM 752 C C . ALA A 1 92 ? 18.482 -12.801 -12.798 1.00 64.88 92 ALA A C 1
ATOM 754 O O . ALA A 1 92 ? 17.886 -13.417 -13.676 1.00 64.88 92 ALA A O 1
ATOM 755 N N . THR A 1 93 ? 17.852 -11.992 -11.943 1.00 63.28 93 THR A N 1
ATOM 756 C CA . THR A 1 93 ? 16.406 -11.736 -11.964 1.00 63.28 93 THR A CA 1
ATOM 757 C C . THR A 1 93 ? 16.024 -10.882 -13.171 1.00 63.28 93 THR A C 1
ATOM 759 O O . THR A 1 93 ? 15.037 -11.182 -13.835 1.00 63.28 93 THR A O 1
ATOM 762 N N . THR A 1 94 ? 16.840 -9.882 -13.521 1.00 62.69 94 THR A N 1
ATOM 763 C CA . THR A 1 94 ? 16.617 -9.032 -14.701 1.00 62.69 94 THR A CA 1
ATOM 764 C C . THR A 1 94 ? 16.557 -9.851 -15.991 1.00 62.69 94 THR A C 1
ATOM 766 O O . THR A 1 94 ? 15.651 -9.659 -16.794 1.00 62.69 94 THR A O 1
ATOM 769 N N . ASN A 1 95 ? 17.467 -10.814 -16.171 1.00 59.28 95 ASN A N 1
ATOM 770 C CA . ASN A 1 95 ? 17.482 -11.672 -17.361 1.00 59.28 95 ASN A CA 1
ATOM 771 C C . ASN A 1 95 ? 16.237 -12.570 -17.462 1.00 59.28 95 ASN A C 1
ATOM 773 O O . ASN A 1 95 ? 15.738 -12.810 -18.558 1.00 59.28 9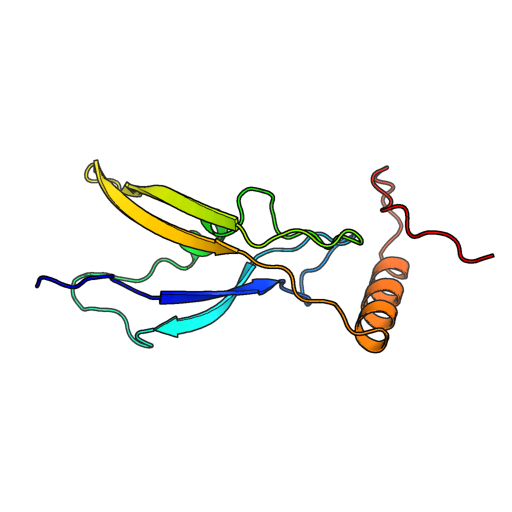5 ASN A O 1
ATOM 777 N N . ILE A 1 96 ? 15.709 -13.044 -16.329 1.00 62.88 96 ILE A N 1
ATOM 778 C CA . ILE A 1 96 ? 14.479 -13.851 -16.29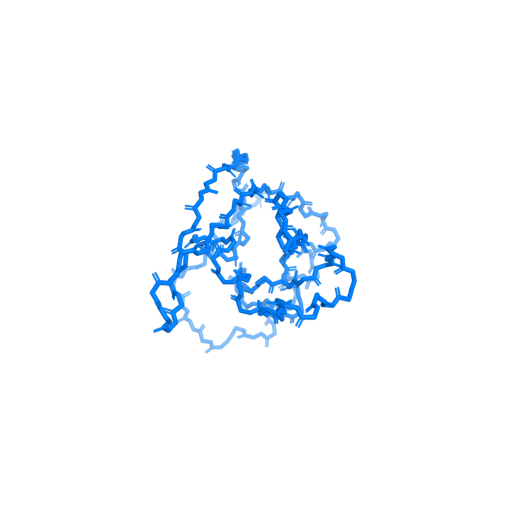5 1.00 62.88 96 ILE A CA 1
ATOM 779 C C . ILE A 1 96 ? 13.264 -13.001 -16.693 1.00 62.88 96 ILE A C 1
ATOM 781 O O . ILE A 1 96 ? 12.433 -13.452 -17.480 1.00 62.88 96 ILE A O 1
ATOM 785 N N . LEU A 1 97 ? 13.173 -11.767 -16.190 1.00 64.00 97 LEU A N 1
ATOM 786 C CA . LEU A 1 97 ? 12.066 -10.856 -16.500 1.00 64.00 97 LEU A CA 1
ATOM 787 C C . LEU A 1 97 ? 12.107 -10.361 -17.956 1.00 64.00 97 LEU A C 1
ATOM 789 O O . LEU A 1 97 ? 11.064 -10.300 -18.606 1.00 64.00 97 LEU A O 1
ATOM 793 N N . LEU A 1 98 ? 13.304 -10.105 -18.502 1.00 62.03 98 LEU A N 1
ATOM 794 C CA . LEU A 1 98 ? 13.507 -9.770 -19.920 1.00 62.03 98 LEU A CA 1
ATOM 795 C C . LEU A 1 98 ? 13.094 -10.920 -20.849 1.00 62.03 98 LEU A C 1
ATOM 797 O O . LEU A 1 98 ? 12.457 -10.699 -21.875 1.00 62.03 98 LEU A O 1
ATOM 801 N N . ASN A 1 99 ? 13.409 -12.162 -20.477 1.00 58.00 99 ASN A N 1
ATOM 802 C CA . ASN A 1 99 ? 12.998 -13.321 -21.267 1.00 58.00 99 ASN A CA 1
ATOM 803 C C . ASN A 1 99 ? 11.476 -13.517 -21.229 1.00 58.00 99 ASN A C 1
ATOM 805 O O . ASN A 1 99 ? 10.882 -13.769 -22.270 1.00 58.00 99 ASN A O 1
ATOM 809 N N . LYS A 1 100 ? 10.832 -13.310 -20.068 1.00 58.09 100 LYS A N 1
ATOM 810 C CA . LYS A 1 100 ? 9.362 -13.310 -19.958 1.00 58.09 100 LYS A CA 1
ATOM 811 C C . LYS A 1 100 ? 8.709 -12.228 -20.824 1.00 58.09 100 LYS A C 1
ATOM 813 O O . LYS A 1 100 ? 7.631 -12.466 -21.345 1.00 58.09 100 LYS A O 1
ATOM 818 N N . THR A 1 101 ? 9.317 -11.052 -20.982 1.00 55.94 101 THR A N 1
ATOM 819 C CA . THR A 1 101 ? 8.737 -9.977 -21.813 1.00 55.94 101 THR A CA 1
ATOM 820 C C . THR A 1 101 ? 8.804 -10.287 -23.312 1.00 55.94 101 THR A C 1
ATOM 822 O O . THR A 1 101 ? 7.879 -9.923 -24.034 1.00 55.94 101 THR A O 1
ATOM 825 N N . ASN A 1 102 ? 9.832 -11.007 -23.773 1.00 51.66 102 ASN A N 1
ATOM 826 C CA . ASN A 1 102 ? 9.974 -11.405 -25.181 1.00 51.66 102 ASN A CA 1
ATOM 827 C C . ASN A 1 102 ? 8.951 -12.461 -25.643 1.00 51.66 102 ASN A C 1
ATOM 829 O O . ASN A 1 102 ? 8.695 -12.561 -26.838 1.00 51.66 102 ASN A O 1
ATOM 833 N N . ASP A 1 103 ? 8.347 -13.218 -24.723 1.00 51.88 103 ASP A N 1
ATOM 834 C CA . ASP A 1 103 ? 7.302 -14.203 -25.049 1.00 51.88 103 ASP A CA 1
ATOM 835 C C . ASP A 1 103 ? 5.901 -13.574 -25.224 1.00 51.88 103 ASP A C 1
ATOM 837 O O . ASP A 1 103 ? 4.992 -14.234 -25.723 1.00 51.88 103 ASP A O 1
ATOM 841 N N . TYR A 1 104 ? 5.707 -12.306 -24.831 1.00 50.78 104 TYR A N 1
ATOM 842 C CA . TYR A 1 104 ? 4.399 -11.620 -24.840 1.00 50.78 104 TYR A CA 1
ATOM 843 C C . TYR A 1 104 ? 4.337 -10.380 -25.748 1.00 50.78 104 TYR A C 1
ATOM 845 O O . TYR A 1 104 ? 3.328 -9.672 -25.754 1.00 50.78 104 TYR A O 1
ATOM 853 N N . SER A 1 105 ? 5.389 -10.086 -26.513 1.00 45.94 105 SER A N 1
ATOM 854 C CA . SER A 1 105 ? 5.427 -8.923 -27.403 1.00 45.94 105 SER A CA 1
ATOM 855 C C . SER A 1 105 ? 4.691 -9.190 -28.722 1.00 45.94 105 SER A C 1
ATOM 857 O O . SER A 1 105 ? 5.330 -9.456 -29.736 1.00 45.94 105 SER A O 1
ATOM 859 N N . ASP A 1 106 ? 3.361 -9.092 -28.703 1.00 43.25 106 ASP A N 1
ATOM 860 C CA . ASP A 1 106 ? 2.549 -8.888 -29.919 1.00 43.25 106 ASP A CA 1
ATOM 861 C C . ASP A 1 106 ? 1.546 -7.719 -29.792 1.00 43.25 106 ASP A C 1
ATOM 863 O O . ASP A 1 106 ? 0.765 -7.457 -30.699 1.00 43.25 106 ASP A O 1
ATOM 867 N N . GLU A 1 107 ? 1.599 -6.942 -28.706 1.00 39.09 107 GLU A N 1
ATOM 868 C CA . GLU A 1 107 ? 0.812 -5.711 -28.549 1.00 39.09 107 GLU A CA 1
ATOM 869 C C . GLU A 1 107 ? 1.775 -4.544 -28.290 1.00 39.09 107 GLU A C 1
ATOM 871 O O . GLU A 1 107 ? 2.384 -4.421 -27.224 1.00 39.09 107 GLU A O 1
ATOM 876 N N . ALA A 1 108 ? 1.974 -3.728 -29.326 1.00 45.69 108 ALA A N 1
ATOM 877 C CA . ALA A 1 108 ? 2.793 -2.528 -29.293 1.00 45.69 108 ALA A CA 1
ATOM 878 C C . ALA A 1 108 ? 2.151 -1.471 -28.384 1.00 45.69 108 ALA A C 1
ATOM 880 O O . ALA A 1 108 ? 1.126 -0.893 -28.739 1.00 45.69 108 ALA A O 1
ATOM 881 N N . ASP A 1 109 ? 2.783 -1.189 -27.244 1.00 36.25 109 ASP A N 1
ATOM 882 C CA . ASP A 1 109 ? 2.501 0.008 -26.455 1.00 36.25 109 ASP A CA 1
ATOM 883 C C . ASP A 1 109 ? 3.814 0.784 -26.269 1.00 36.25 109 ASP A C 1
ATOM 885 O O . ASP A 1 109 ? 4.805 0.269 -25.741 1.00 36.25 109 ASP A O 1
ATOM 889 N N . ASP A 1 110 ? 3.831 2.019 -26.772 1.00 37.59 110 ASP A N 1
ATOM 890 C CA . ASP A 1 110 ? 4.994 2.889 -27.032 1.00 37.59 110 ASP A CA 1
ATOM 891 C C . ASP A 1 110 ? 5.727 3.400 -25.767 1.00 37.59 110 ASP A C 1
ATOM 893 O O . ASP A 1 110 ? 6.421 4.417 -25.780 1.00 37.59 110 ASP A O 1
ATOM 897 N N . THR A 1 111 ? 5.640 2.685 -24.645 1.00 42.84 111 THR A N 1
ATOM 898 C CA . THR A 1 111 ? 6.414 2.971 -23.428 1.00 42.84 111 THR A CA 1
ATOM 899 C C . THR A 1 111 ? 7.499 1.929 -23.200 1.00 42.84 111 THR A C 1
ATOM 901 O O . THR A 1 111 ? 7.667 1.421 -22.090 1.00 42.84 111 THR A O 1
ATOM 904 N N . ALA A 1 112 ? 8.248 1.598 -24.254 1.00 42.88 112 ALA A N 1
ATOM 905 C CA . ALA A 1 112 ? 9.485 0.846 -24.124 1.00 42.88 112 ALA A CA 1
ATOM 906 C C . ALA A 1 112 ? 10.429 1.627 -23.199 1.00 42.88 112 ALA A C 1
ATOM 908 O O . ALA A 1 112 ? 10.979 2.668 -23.568 1.00 42.88 112 ALA A O 1
ATOM 909 N N . PHE A 1 113 ? 10.587 1.139 -21.966 1.00 48.22 113 PHE A N 1
ATOM 910 C CA . PHE A 1 113 ? 11.600 1.628 -21.047 1.00 48.22 113 PHE A CA 1
ATOM 911 C C . PHE A 1 113 ? 12.947 1.584 -21.765 1.00 48.22 113 PHE A C 1
ATOM 913 O O . PHE A 1 113 ? 13.454 0.517 -22.112 1.00 48.22 113 PHE A O 1
ATOM 920 N N . LEU A 1 114 ? 13.501 2.771 -22.008 1.00 43.38 114 LEU A N 1
ATOM 921 C CA . LEU A 1 114 ? 14.838 2.975 -22.541 1.00 43.38 114 LEU A CA 1
ATOM 922 C C . LEU A 1 114 ? 15.851 2.364 -21.566 1.00 43.38 114 LEU A C 1
ATOM 924 O O . LEU A 1 114 ? 16.374 3.044 -20.684 1.00 43.38 114 LEU A O 1
ATOM 928 N N . LEU A 1 115 ? 16.137 1.073 -21.717 1.00 44.03 115 LEU A N 1
ATOM 929 C CA . LEU A 1 115 ? 17.392 0.527 -21.233 1.00 44.03 115 LEU A CA 1
ATOM 930 C C . LEU A 1 115 ? 18.496 1.032 -22.170 1.00 44.03 115 LEU A C 1
ATOM 932 O O . LEU A 1 115 ? 18.329 0.982 -23.395 1.00 44.03 115 LEU A O 1
ATOM 936 N N . PRO A 1 116 ? 19.615 1.549 -21.634 1.00 39.06 116 PRO A N 1
ATOM 937 C CA . PRO A 1 116 ? 20.732 1.947 -22.468 1.00 39.06 116 PRO A CA 1
ATOM 938 C C . PRO A 1 116 ? 21.226 0.710 -23.216 1.00 39.06 116 PRO A C 1
ATOM 940 O O . PRO A 1 116 ? 21.623 -0.282 -22.605 1.00 39.06 116 PRO A O 1
ATOM 943 N N . ARG A 1 117 ? 21.189 0.771 -24.551 1.00 36.34 117 ARG A N 1
ATOM 944 C CA . ARG A 1 117 ? 21.893 -0.188 -25.400 1.00 36.34 117 ARG A CA 1
ATOM 945 C C . ARG A 1 117 ? 23.376 -0.033 -25.084 1.00 36.34 117 ARG A C 1
ATOM 947 O O . ARG A 1 117 ? 23.980 0.971 -25.453 1.00 36.34 117 ARG A O 1
ATOM 954 N N . THR A 1 118 ? 23.936 -0.976 -24.338 1.00 41.12 118 THR A N 1
ATOM 955 C CA . THR A 1 118 ? 25.384 -1.073 -24.170 1.00 41.12 118 THR A CA 1
ATOM 956 C C . THR A 1 118 ? 25.993 -1.359 -25.535 1.00 41.12 118 THR A C 1
ATOM 958 O O . THR A 1 118 ? 25.604 -2.325 -26.193 1.00 41.12 118 THR A O 1
ATOM 961 N N . GLN A 1 119 ? 26.864 -0.444 -25.954 1.00 36.50 119 GLN A N 1
ATOM 962 C CA . GLN A 1 119 ? 27.672 -0.501 -27.166 1.00 36.50 119 GLN A CA 1
ATOM 963 C C . GLN A 1 119 ? 28.779 -1.551 -27.041 1.00 36.50 119 GLN A C 1
ATOM 965 O O . GLN A 1 119 ? 29.252 -1.761 -25.900 1.00 36.50 119 GLN A O 1
#

Secondary structure (DSSP, 8-state):
---S-S-EEEEEE-SSS-BTTEE-EEEEEEESSS-BTTB---GGGGGGS-TT-EE--SSPPPPEEEEEEEE-TTSPEEEEEEEE-PPPPPHHHHHHHHHHHHTSTTS--S---------

Radius of gyration: 17.88 Å; Cα contacts (8 Å, |Δi|>4): 112; chains: 1; bounding box: 48×24×53 Å